Protein AF-A0A7H4PCM0-F1 (afdb_monomer_lite)

pLDDT: mean 91.78, std 5.14, range [65.19, 96.44]

Structure (mmCIF, N/CA/C/O backbone):
data_AF-A0A7H4PCM0-F1
#
_entry.id   AF-A0A7H4PCM0-F1
#
loop_
_atom_site.group_PDB
_atom_site.id
_atom_site.type_symbol
_atom_site.label_atom_id
_atom_site.label_alt_id
_atom_site.label_comp_id
_atom_site.label_asym_id
_atom_site.label_entity_id
_atom_site.label_seq_id
_atom_site.pdbx_PDB_ins_code
_a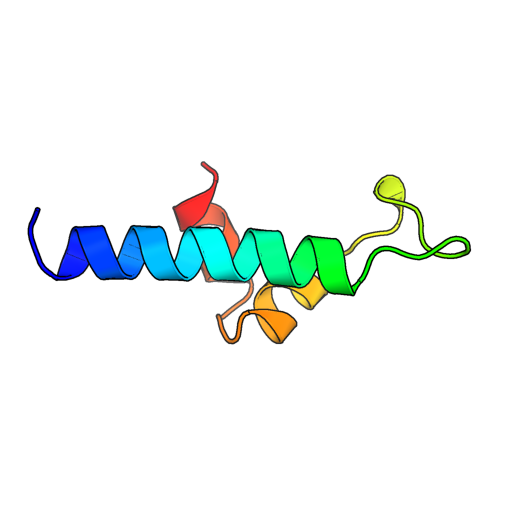tom_site.Cartn_x
_atom_site.Cartn_y
_atom_site.Cartn_z
_atom_site.occupancy
_atom_site.B_iso_or_equiv
_atom_site.auth_seq_id
_atom_site.auth_comp_id
_atom_site.auth_asym_id
_atom_site.auth_atom_id
_atom_site.pdbx_PDB_model_num
ATOM 1 N N . MET A 1 1 ? -20.239 -8.503 10.969 1.00 65.19 1 MET A N 1
ATOM 2 C CA . MET A 1 1 ? -18.799 -8.253 11.227 1.00 65.19 1 MET A CA 1
ATOM 3 C C . MET A 1 1 ? -18.642 -6.981 12.046 1.00 65.19 1 MET A C 1
ATOM 5 O O . MET A 1 1 ? -19.288 -5.992 11.720 1.00 65.19 1 MET A O 1
ATOM 9 N N . GLY A 1 2 ? -17.801 -6.984 13.084 1.00 91.94 2 GLY A N 1
ATOM 10 C CA . GLY A 1 2 ? -17.536 -5.773 13.871 1.00 91.94 2 GLY A CA 1
ATOM 11 C C . GLY A 1 2 ? -16.850 -4.675 13.047 1.00 91.94 2 GLY A C 1
ATOM 12 O O . GLY A 1 2 ? -16.131 -4.973 12.093 1.00 91.94 2 GLY A O 1
ATOM 13 N N . VAL A 1 3 ? -17.037 -3.410 13.434 1.00 92.69 3 VAL A N 1
ATOM 14 C CA . VAL A 1 3 ? -16.475 -2.221 12.753 1.00 92.69 3 VAL A CA 1
ATOM 15 C C . VAL A 1 3 ? -14.962 -2.344 12.525 1.00 92.69 3 VAL A C 1
ATOM 17 O O . VAL A 1 3 ? -14.461 -2.039 11.447 1.00 92.69 3 VAL A O 1
ATOM 20 N N . ARG A 1 4 ? -14.227 -2.895 13.501 1.00 89.75 4 ARG A N 1
ATOM 21 C CA . ARG A 1 4 ? -12.778 -3.142 13.385 1.00 89.75 4 ARG A CA 1
ATOM 22 C C . ARG A 1 4 ? -12.417 -4.136 12.278 1.00 89.75 4 ARG A C 1
ATOM 24 O O . ARG A 1 4 ? -11.424 -3.933 11.588 1.00 89.75 4 ARG A O 1
ATOM 31 N N . ALA A 1 5 ? -13.211 -5.192 12.096 1.00 92.00 5 ALA A N 1
ATOM 32 C CA . ALA A 1 5 ? -12.973 -6.184 11.049 1.00 92.00 5 ALA A CA 1
ATOM 33 C C . ALA A 1 5 ? -13.202 -5.580 9.655 1.00 92.00 5 ALA A C 1
ATOM 35 O O . ALA A 1 5 ? -12.401 -5.803 8.753 1.00 92.00 5 ALA A O 1
ATOM 36 N N . GLN A 1 6 ? -14.235 -4.743 9.508 1.00 94.19 6 GLN A N 1
ATOM 37 C CA . GLN A 1 6 ? -14.498 -4.020 8.260 1.00 94.19 6 GLN A CA 1
ATOM 38 C C . GLN A 1 6 ? -13.377 -3.028 7.932 1.00 94.19 6 GLN A C 1
ATOM 40 O O . GLN A 1 6 ? -12.921 -2.973 6.794 1.00 94.19 6 GLN A O 1
ATOM 45 N N . GLN A 1 7 ? -12.875 -2.296 8.932 1.00 92.81 7 GLN A N 1
ATOM 46 C CA . GLN A 1 7 ? -11.743 -1.389 8.741 1.00 92.81 7 GLN A CA 1
ATOM 47 C C . GLN A 1 7 ? -10.470 -2.146 8.339 1.00 92.81 7 GLN A C 1
ATOM 49 O O . GLN A 1 7 ? -9.772 -1.717 7.423 1.00 92.81 7 GLN A O 1
ATOM 54 N N . LYS A 1 8 ? -10.187 -3.292 8.977 1.00 93.19 8 LYS A N 1
ATOM 55 C CA . LYS A 1 8 ? -9.041 -4.143 8.622 1.00 93.19 8 LYS A CA 1
ATOM 56 C C . LYS A 1 8 ? -9.117 -4.597 7.164 1.00 93.19 8 LYS A C 1
ATOM 58 O O . LYS A 1 8 ? -8.113 -4.527 6.458 1.00 93.19 8 LYS A O 1
ATOM 63 N N . GLU A 1 9 ? -10.296 -5.026 6.721 1.00 94.88 9 GLU A N 1
ATOM 64 C CA . GLU A 1 9 ? -10.514 -5.463 5.342 1.00 94.88 9 GLU A CA 1
ATOM 65 C C . GLU A 1 9 ? -10.422 -4.302 4.345 1.00 94.88 9 GLU A C 1
ATOM 67 O O . GLU A 1 9 ? -9.786 -4.437 3.301 1.00 94.88 9 GLU A O 1
ATOM 72 N N . LYS A 1 10 ? -10.968 -3.129 4.689 1.00 95.62 10 LYS A N 1
ATOM 73 C CA . LYS A 1 10 ? -10.828 -1.913 3.877 1.00 95.62 10 LYS A CA 1
ATOM 74 C C . LYS A 1 10 ? -9.356 -1.560 3.663 1.00 95.62 10 LYS A C 1
ATOM 76 O O . LYS A 1 10 ? -8.940 -1.373 2.526 1.00 95.62 10 LYS A O 1
ATOM 81 N N . THR A 1 11 ? -8.560 -1.538 4.733 1.00 95.50 11 THR A N 1
ATOM 82 C CA . THR A 1 11 ? -7.117 -1.276 4.636 1.00 95.50 11 THR A CA 1
ATOM 83 C C . THR A 1 11 ? -6.405 -2.332 3.792 1.00 95.50 11 THR A C 1
ATOM 85 O O . THR A 1 11 ? -5.551 -1.987 2.980 1.00 95.50 11 THR A O 1
ATOM 88 N N . ARG A 1 12 ? -6.779 -3.611 3.925 1.00 95.50 12 ARG A N 1
ATOM 89 C CA . ARG A 1 12 ? -6.212 -4.688 3.102 1.00 95.50 12 ARG A CA 1
ATOM 90 C C . ARG A 1 12 ? -6.486 -4.466 1.611 1.00 95.50 12 ARG A C 1
ATOM 92 O O . ARG A 1 12 ? -5.572 -4.626 0.808 1.00 95.50 12 ARG A O 1
ATOM 99 N N . ARG A 1 13 ? -7.705 -4.056 1.241 1.00 96.25 13 ARG A N 1
ATOM 100 C CA . ARG A 1 13 ? -8.059 -3.719 -0.151 1.00 96.25 13 ARG A CA 1
ATOM 101 C C . ARG A 1 13 ? -7.271 -2.517 -0.667 1.00 96.25 13 ARG A C 1
ATOM 103 O O . ARG A 1 13 ? -6.698 -2.616 -1.745 1.00 96.25 13 ARG A O 1
ATOM 110 N N . SER A 1 14 ? -7.154 -1.449 0.123 1.00 96.44 14 SER A N 1
ATOM 111 C CA . SER A 1 14 ? -6.368 -0.269 -0.266 1.00 96.44 14 SER A CA 1
ATOM 112 C C . SER A 1 14 ? -4.891 -0.592 -0.514 1.00 96.44 14 SER A C 1
ATOM 114 O O . SER A 1 14 ? -4.295 -0.023 -1.418 1.00 96.44 14 SER A O 1
ATOM 116 N N . LEU A 1 15 ? -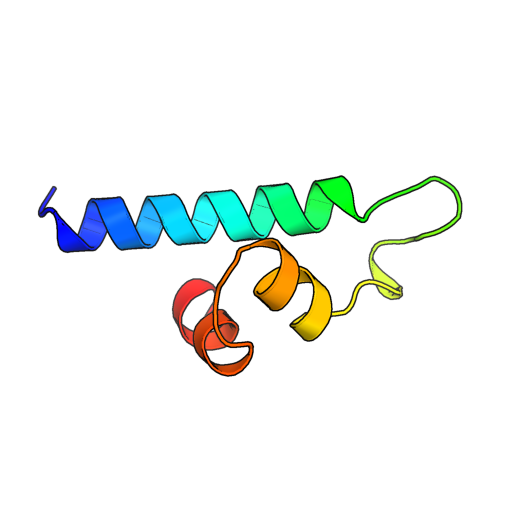4.301 -1.535 0.229 1.00 95.56 15 LEU A N 1
ATOM 117 C CA . LEU A 1 15 ? -2.922 -1.985 -0.015 1.00 95.56 15 LEU A CA 1
ATOM 118 C C . LEU A 1 15 ? -2.769 -2.720 -1.348 1.00 95.56 15 LEU A C 1
ATOM 120 O O . LEU A 1 15 ? -1.767 -2.548 -2.035 1.00 95.56 15 LEU A O 1
ATOM 124 N N . VAL A 1 16 ? -3.761 -3.527 -1.721 1.00 94.94 16 VAL A N 1
ATOM 125 C CA . VAL A 1 16 ? -3.772 -4.232 -3.008 1.00 94.94 16 VAL A CA 1
ATOM 126 C C . VAL A 1 16 ? -3.959 -3.244 -4.161 1.00 94.94 16 VAL A C 1
ATOM 128 O O . VAL A 1 16 ? -3.219 -3.303 -5.138 1.00 94.94 16 VAL A O 1
ATOM 131 N N . GLU A 1 17 ? -4.889 -2.298 -4.032 1.00 95.94 17 GLU A N 1
ATOM 132 C CA . GLU A 1 17 ? -5.107 -1.238 -5.026 1.00 95.94 17 GLU A CA 1
ATOM 133 C C . GLU A 1 17 ? -3.863 -0.356 -5.203 1.00 95.94 17 GLU A C 1
ATOM 135 O O . GLU A 1 17 ? -3.462 -0.092 -6.334 1.00 95.94 17 GLU A O 1
ATOM 140 N N . ALA A 1 18 ? -3.198 0.017 -4.107 1.00 95.25 18 ALA A N 1
ATOM 141 C CA . ALA A 1 18 ? -1.938 0.758 -4.127 1.00 95.25 18 ALA A CA 1
ATOM 142 C C . ALA A 1 18 ? -0.788 -0.014 -4.795 1.00 95.25 18 ALA A C 1
ATOM 144 O O . ALA A 1 18 ? 0.069 0.577 -5.445 1.00 95.25 18 ALA A O 1
ATOM 145 N N . ALA A 1 19 ? -0.742 -1.340 -4.640 1.00 94.19 19 ALA A N 1
ATOM 146 C CA . ALA A 1 19 ? 0.231 -2.156 -5.356 1.00 94.19 19 ALA A CA 1
ATOM 147 C C . ALA A 1 19 ? -0.068 -2.176 -6.861 1.00 94.19 19 ALA A C 1
ATOM 149 O O . ALA A 1 19 ? 0.846 -2.005 -7.664 1.00 94.19 19 ALA A O 1
ATOM 150 N N . PHE A 1 20 ? -1.339 -2.324 -7.247 1.00 93.94 20 PHE A N 1
ATOM 151 C CA . PHE A 1 20 ? -1.743 -2.303 -8.654 1.00 93.94 20 PHE A CA 1
ATOM 152 C C . PHE A 1 20 ? -1.511 -0.948 -9.325 1.00 93.94 20 PHE A C 1
ATOM 154 O O . PHE A 1 20 ? -1.058 -0.930 -10.466 1.00 93.94 20 PHE A O 1
ATOM 161 N N . SER A 1 21 ? -1.763 0.171 -8.640 1.00 92.19 21 SER A N 1
ATOM 162 C CA . SER A 1 21 ? -1.549 1.512 -9.208 1.00 92.19 21 SER A CA 1
ATOM 163 C C . SER A 1 21 ? -0.080 1.810 -9.510 1.00 92.19 21 SER A C 1
ATOM 165 O O . SER A 1 21 ? 0.222 2.646 -10.358 1.00 92.19 21 SER A O 1
ATOM 167 N N . GLN A 1 22 ? 0.837 1.117 -8.835 1.00 90.38 22 GLN A N 1
ATOM 168 C CA . GLN A 1 22 ? 2.272 1.272 -9.030 1.00 90.38 22 GLN A CA 1
ATOM 169 C C . GLN A 1 22 ? 2.877 0.302 -10.050 1.00 90.38 22 GLN A C 1
ATOM 171 O O . GLN A 1 22 ? 4.066 0.425 -10.362 1.00 90.38 22 GLN A O 1
ATOM 176 N N . LEU A 1 23 ? 2.112 -0.675 -10.536 1.00 91.75 23 LEU A N 1
ATOM 177 C CA . LEU A 1 23 ? 2.560 -1.560 -11.605 1.00 91.75 23 LEU A CA 1
ATOM 178 C C . LEU A 1 23 ? 2.419 -0.848 -12.949 1.00 91.75 23 LEU A C 1
ATOM 180 O O . LEU A 1 23 ? 1.393 -0.241 -13.252 1.00 91.75 23 LEU A O 1
ATOM 184 N N . SER A 1 24 ? 3.453 -0.949 -13.774 1.00 87.44 24 SER A N 1
ATOM 185 C CA . SER A 1 24 ? 3.450 -0.417 -15.136 1.00 87.44 24 SER A CA 1
ATOM 186 C C . SER A 1 24 ? 4.260 -1.330 -16.056 1.00 87.44 24 SER A C 1
ATOM 188 O O . SER A 1 24 ? 4.912 -2.266 -15.593 1.00 87.44 24 SER A O 1
ATOM 190 N N . ALA A 1 25 ? 4.246 -1.062 -17.364 1.00 84.62 25 ALA A N 1
ATOM 191 C CA . ALA A 1 25 ? 5.062 -1.812 -18.324 1.00 84.62 25 ALA A CA 1
ATOM 192 C C . ALA A 1 25 ? 6.570 -1.743 -18.006 1.00 84.62 25 ALA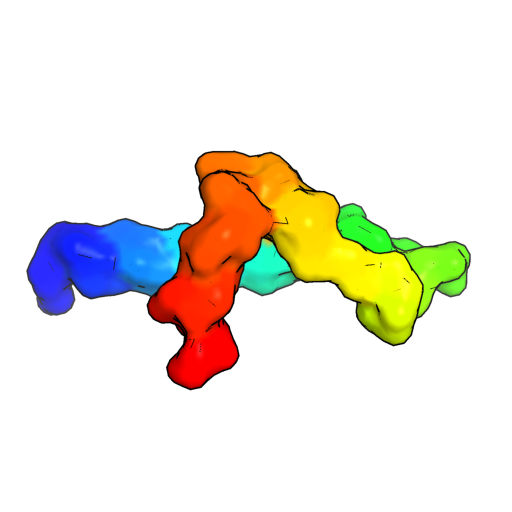 A C 1
ATOM 194 O O . ALA A 1 25 ? 7.303 -2.688 -18.280 1.00 84.62 25 ALA A O 1
ATOM 195 N N . GLU A 1 26 ? 7.021 -0.648 -17.389 1.00 85.19 26 GLU A N 1
ATOM 196 C CA . GLU A 1 26 ? 8.418 -0.435 -16.991 1.00 85.19 26 GLU A CA 1
ATOM 197 C C . GLU A 1 26 ? 8.691 -0.879 -15.549 1.00 85.19 26 GLU A C 1
ATOM 199 O O . GLU A 1 26 ? 9.835 -1.145 -15.176 1.00 85.19 26 GLU A O 1
ATOM 204 N N . ARG A 1 27 ? 7.640 -0.985 -14.727 1.00 86.12 27 ARG A N 1
ATOM 205 C CA . ARG A 1 27 ? 7.743 -1.316 -13.310 1.00 86.12 27 ARG A CA 1
ATOM 206 C C . ARG A 1 27 ? 7.109 -2.664 -13.002 1.00 86.12 27 ARG A C 1
ATOM 208 O O . ARG A 1 27 ? 5.909 -2.786 -12.764 1.00 86.12 27 ARG A O 1
ATOM 215 N N . SER A 1 28 ? 7.968 -3.679 -12.964 1.00 88.12 28 SER A N 1
ATOM 216 C CA . SER A 1 28 ? 7.587 -5.050 -12.631 1.00 88.12 28 SER A CA 1
ATOM 217 C C . SER A 1 28 ? 7.295 -5.233 -11.139 1.00 88.12 28 SER A C 1
ATOM 219 O O . SER A 1 28 ? 7.816 -4.514 -10.283 1.00 88.12 28 SER A O 1
ATOM 221 N N . PHE A 1 29 ? 6.536 -6.279 -10.817 1.00 87.25 29 PHE A N 1
ATOM 222 C CA . PHE A 1 29 ? 6.231 -6.668 -9.440 1.00 87.25 29 PHE A CA 1
ATOM 223 C C . PHE A 1 29 ? 7.482 -6.880 -8.569 1.00 87.25 29 PHE A C 1
ATOM 225 O O . PHE A 1 29 ? 7.491 -6.490 -7.407 1.00 87.25 29 PHE A O 1
ATOM 232 N N . ALA A 1 30 ? 8.566 -7.429 -9.127 1.00 88.50 30 ALA A N 1
ATOM 233 C CA . ALA A 1 30 ? 9.813 -7.663 -8.390 1.00 88.50 30 ALA A CA 1
ATOM 234 C C . ALA A 1 30 ? 10.506 -6.365 -7.934 1.00 88.50 30 ALA A C 1
ATOM 236 O O . ALA A 1 30 ? 11.265 -6.373 -6.969 1.00 88.50 30 ALA A O 1
ATOM 237 N N . SER A 1 31 ? 10.237 -5.249 -8.616 1.00 88.44 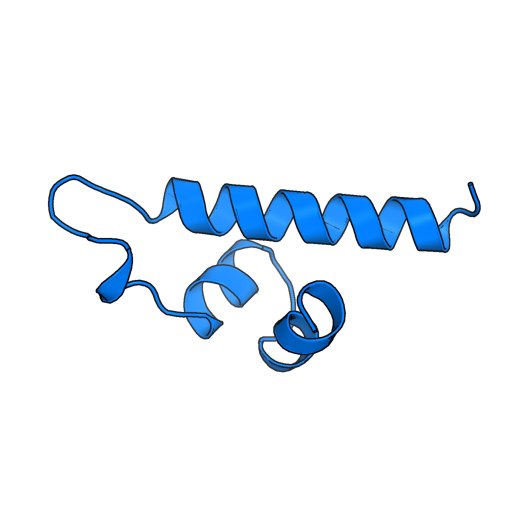31 SER A N 1
ATOM 238 C CA . SER A 1 31 ? 10.783 -3.925 -8.289 1.00 88.44 31 SER A CA 1
ATOM 239 C C . SER A 1 31 ? 9.897 -3.116 -7.331 1.00 88.44 31 SER A C 1
ATOM 241 O O . SER A 1 31 ? 10.216 -1.972 -6.996 1.00 88.44 31 SER A O 1
ATOM 243 N N . LEU A 1 32 ? 8.769 -3.692 -6.907 1.00 91.19 32 LEU A N 1
ATOM 244 C CA . LEU A 1 32 ? 7.750 -3.017 -6.120 1.00 91.19 32 LEU A CA 1
ATOM 245 C C . LEU A 1 32 ? 8.142 -2.967 -4.636 1.00 91.19 32 LEU A C 1
ATOM 247 O O . LEU A 1 32 ? 8.397 -3.992 -4.005 1.00 91.19 32 LEU A O 1
ATOM 251 N N . SER A 1 33 ? 8.186 -1.768 -4.053 1.00 92.44 33 SER A N 1
ATOM 252 C CA . SER A 1 33 ? 8.574 -1.586 -2.651 1.00 92.44 33 SER A CA 1
ATOM 253 C C . SER A 1 33 ? 7.369 -1.624 -1.718 1.00 92.44 33 SER A C 1
ATOM 255 O O . SER A 1 33 ? 6.455 -0.806 -1.819 1.00 92.44 33 SER A O 1
ATOM 257 N N . LEU A 1 34 ? 7.419 -2.488 -0.701 1.00 92.88 34 LEU A N 1
ATOM 258 C CA . LEU A 1 34 ? 6.413 -2.538 0.370 1.00 92.88 34 LEU A CA 1
ATOM 259 C C . LEU A 1 34 ? 6.201 -1.185 1.063 1.00 92.88 34 LEU A C 1
ATOM 261 O O . LEU A 1 34 ? 5.081 -0.842 1.440 1.00 92.88 34 LEU A O 1
ATOM 265 N N . ARG A 1 35 ? 7.275 -0.405 1.241 1.00 93.75 35 ARG A N 1
ATOM 266 C CA . ARG A 1 35 ? 7.191 0.913 1.889 1.00 93.75 35 ARG A CA 1
ATOM 267 C C . ARG A 1 35 ? 6.406 1.897 1.031 1.00 93.75 35 ARG A C 1
ATOM 269 O O . ARG A 1 35 ? 5.638 2.686 1.572 1.00 93.75 35 ARG A O 1
ATOM 276 N N . GLU A 1 36 ? 6.591 1.838 -0.283 1.00 93.50 36 GLU A N 1
ATOM 277 C CA . GLU A 1 36 ? 5.884 2.700 -1.229 1.00 93.50 36 GLU A CA 1
ATOM 278 C C . GLU A 1 36 ? 4.409 2.324 -1.305 1.00 93.50 36 GLU A C 1
ATOM 280 O O . GLU A 1 36 ? 3.567 3.214 -1.258 1.00 93.50 36 GLU A O 1
ATOM 285 N N . VAL A 1 37 ? 4.085 1.029 -1.343 1.00 95.31 37 VAL A N 1
ATOM 286 C CA . VAL A 1 37 ? 2.693 0.545 -1.288 1.00 95.31 37 VAL A CA 1
ATOM 287 C C . VAL A 1 37 ? 2.000 0.991 -0.004 1.00 95.31 37 VAL A C 1
ATOM 289 O O . VAL A 1 37 ? 0.882 1.494 -0.045 1.00 95.31 37 VAL A O 1
ATOM 292 N N . ALA A 1 38 ? 2.661 0.844 1.148 1.00 95.44 38 ALA A N 1
ATOM 293 C CA . ALA A 1 38 ? 2.100 1.264 2.429 1.00 95.44 38 ALA A CA 1
ATOM 294 C C . ALA A 1 38 ? 1.840 2.778 2.476 1.00 95.44 38 ALA A C 1
ATOM 296 O O . ALA A 1 38 ? 0.785 3.204 2.948 1.00 95.44 38 ALA A O 1
ATOM 297 N N . ARG A 1 39 ? 2.777 3.577 1.945 1.00 94.38 39 ARG A N 1
ATOM 298 C CA . ARG A 1 39 ? 2.640 5.034 1.839 1.00 94.38 39 ARG A CA 1
ATOM 299 C C . ARG A 1 39 ? 1.462 5.420 0.947 1.00 94.38 39 ARG A C 1
ATOM 301 O O . ARG A 1 39 ? 0.668 6.265 1.343 1.00 94.38 39 ARG A O 1
ATOM 308 N N . GLU A 1 40 ? 1.349 4.790 -0.217 1.00 94.44 40 GLU A N 1
ATOM 309 C CA . GLU A 1 40 ? 0.265 5.020 -1.177 1.00 94.44 40 GLU A CA 1
ATOM 310 C C . GLU A 1 40 ? -1.105 4.646 -0.587 1.00 94.44 40 GLU A C 1
ATOM 312 O O . GLU A 1 40 ? -2.072 5.388 -0.721 1.00 94.44 40 GLU A O 1
ATOM 317 N N . ALA A 1 41 ? -1.174 3.558 0.182 1.00 95.00 41 ALA A N 1
ATOM 318 C CA . ALA A 1 41 ? -2.377 3.155 0.910 1.00 95.00 41 ALA A CA 1
ATOM 319 C C . ALA A 1 41 ? -2.664 3.989 2.179 1.00 95.00 41 ALA A C 1
ATOM 321 O O . ALA A 1 41 ? -3.622 3.697 2.900 1.00 95.00 41 ALA A O 1
ATOM 322 N N . GLY A 1 42 ? -1.839 4.995 2.494 1.00 95.06 42 GLY A N 1
ATOM 323 C CA . GLY A 1 42 ? -2.040 5.895 3.631 1.00 95.06 42 GLY A CA 1
ATOM 324 C C . GLY A 1 42 ? -1.784 5.268 5.005 1.00 95.06 42 GLY A C 1
ATOM 325 O O . GLY A 1 42 ? -2.347 5.729 6.000 1.00 95.06 42 GLY A O 1
ATOM 326 N N . ILE A 1 43 ? -0.955 4.222 5.093 1.00 94.75 43 ILE A N 1
ATOM 327 C CA . ILE A 1 43 ? -0.604 3.573 6.364 1.00 94.75 43 ILE A CA 1
ATOM 328 C C . ILE A 1 43 ? 0.898 3.636 6.653 1.00 94.75 43 ILE A C 1
ATOM 330 O O . ILE A 1 43 ? 1.737 3.739 5.762 1.00 94.75 43 ILE A O 1
ATOM 334 N N . ALA A 1 44 ? 1.262 3.508 7.931 1.00 95.44 44 ALA A N 1
ATOM 335 C CA . ALA A 1 44 ? 2.661 3.353 8.316 1.00 95.44 44 ALA A CA 1
ATOM 336 C C . ALA A 1 44 ? 3.257 2.064 7.700 1.00 95.44 44 ALA A C 1
ATOM 338 O O . ALA A 1 44 ? 2.611 1.016 7.781 1.00 95.44 44 ALA A O 1
ATOM 339 N N . PRO A 1 45 ? 4.501 2.072 7.176 1.00 94.00 45 PRO A N 1
ATOM 340 C CA . PRO A 1 45 ? 5.122 0.883 6.579 1.00 94.00 45 PRO A CA 1
ATOM 341 C C . PRO A 1 45 ? 5.165 -0.337 7.504 1.00 94.00 45 PRO A C 1
ATOM 343 O O . PRO A 1 45 ? 4.976 -1.466 7.066 1.00 94.00 45 PRO A O 1
ATOM 346 N N . THR A 1 46 ? 5.349 -0.118 8.808 1.00 94.62 46 THR A N 1
ATOM 347 C CA . THR A 1 46 ? 5.343 -1.189 9.816 1.00 94.62 46 THR A CA 1
ATOM 348 C C . THR A 1 46 ? 3.968 -1.833 9.995 1.00 94.62 46 THR A C 1
ATOM 350 O O . THR A 1 46 ? 3.885 -2.989 10.402 1.00 94.62 46 THR A O 1
ATOM 353 N N . SER A 1 47 ? 2.880 -1.126 9.667 1.00 93.44 47 SER A N 1
ATOM 354 C CA . SER A 1 47 ? 1.526 -1.681 9.705 1.00 93.44 47 SER A CA 1
ATOM 355 C C . SER A 1 47 ? 1.279 -2.706 8.607 1.00 93.44 47 SER A C 1
ATOM 357 O O . SER A 1 47 ? 0.445 -3.578 8.824 1.00 93.44 47 SER A O 1
ATOM 359 N N . PHE A 1 48 ? 2.005 -2.655 7.484 1.00 93.50 48 PHE A N 1
ATOM 360 C CA . PHE A 1 48 ? 1.842 -3.602 6.375 1.00 93.50 48 PHE A CA 1
ATOM 361 C C . PHE A 1 48 ? 1.894 -5.057 6.858 1.00 93.50 48 PHE A C 1
ATOM 363 O O . PHE A 1 48 ? 0.996 -5.850 6.575 1.00 93.50 48 PHE A O 1
ATOM 370 N N . TYR A 1 49 ? 2.899 -5.376 7.678 1.00 91.12 49 TYR A N 1
ATOM 371 C CA . TYR A 1 49 ? 3.124 -6.722 8.204 1.00 91.12 49 TYR A CA 1
ATOM 372 C C . TYR A 1 49 ? 1.964 -7.252 9.054 1.00 91.12 49 TYR A C 1
ATOM 374 O O . TYR A 1 49 ? 1.825 -8.455 9.196 1.00 91.12 49 TYR A O 1
ATOM 382 N N . ARG A 1 50 ? 1.089 -6.388 9.586 1.00 90.88 50 ARG A N 1
ATOM 383 C CA . ARG A 1 50 ? -0.098 -6.812 10.354 1.00 90.88 50 ARG A CA 1
ATOM 384 C C . ARG A 1 50 ? -1.282 -7.228 9.474 1.00 90.88 50 ARG A C 1
ATOM 386 O O . ARG A 1 50 ? -2.254 -7.787 9.986 1.00 90.88 50 ARG A O 1
ATOM 393 N N . HIS A 1 51 ? -1.245 -6.905 8.181 1.00 91.12 51 HIS A N 1
ATOM 394 C CA . HIS A 1 51 ? -2.321 -7.213 7.235 1.00 91.12 51 HIS A CA 1
ATOM 395 C C . HIS A 1 51 ? -2.050 -8.467 6.395 1.00 91.12 51 HIS A C 1
ATOM 397 O O . HIS A 1 51 ? -3.017 -9.082 5.951 1.00 91.12 51 HIS A O 1
ATOM 403 N N . PHE A 1 52 ? -0.780 -8.843 6.207 1.00 88.25 52 PHE A N 1
ATOM 404 C CA . PHE A 1 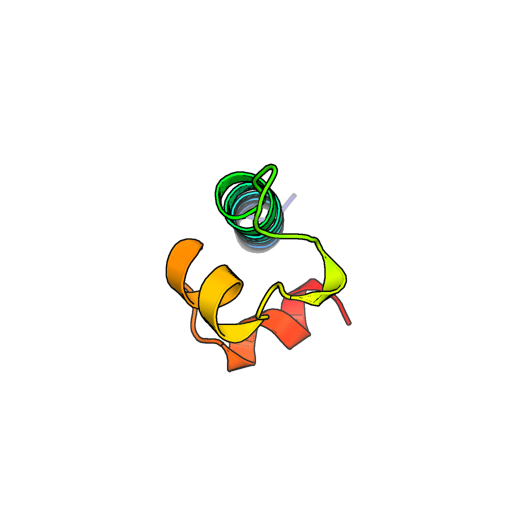52 ? -0.354 -9.936 5.320 1.00 88.25 52 PHE A CA 1
ATOM 405 C C . PHE A 1 52 ? 0.589 -10.957 5.990 1.00 88.25 52 PHE A C 1
ATOM 407 O O . PHE A 1 52 ? 1.337 -11.636 5.294 1.00 88.25 52 PHE A O 1
ATOM 414 N N . SER A 1 53 ? 0.574 -11.037 7.326 1.00 77.81 53 SER A N 1
ATOM 415 C CA . SER A 1 53 ? 1.229 -12.102 8.104 1.00 77.81 53 SER A CA 1
ATOM 416 C C . SER A 1 53 ? 0.490 -13.428 8.001 1.00 77.81 53 SER A C 1
ATOM 418 O O . SER A 1 53 ? -0.756 -13.370 8.149 1.00 77.81 53 SER A O 1
#

Organism: NCBI:txid2058152

Foldseek 3Di:
DDPVVVVLVVLLVLLVVLLVVQDDPVDDSVNGDLCSSCVSSVHHSVCSVVNPD

InterPro domains:
  IPR001647 DNA-binding HTH domain, TetR-type [PF00440] (22-53)
  IPR001647 DNA-binding HTH domain, TetR-type [PS50977] (10-53)
  IPR009057 Homedomain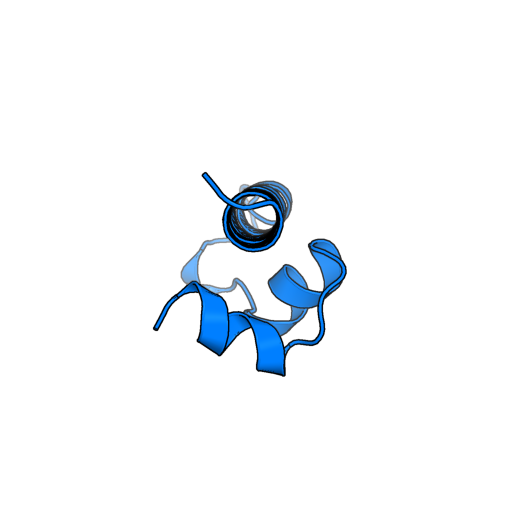-like superfamily [SSF46689] (2-53)
  IPR050692 HTH-type transcriptional repressor FabR [PTHR47752] (2-53)

Secondary structure (DSSP, 8-state):
--HHHHHHHHHHHHHHHHHHHT--SSS-GGG--HHHHHHHTTS-HHHHTTT--

Sequence (53 aa):
MGVRAQQKEKTRRSLVEAAFSQLSAERSFASLSLREVAREAGIAPTSFYRHFS

Radius of gyration: 11.85 Å; chains: 1; bounding box: 30×18×32 Å